Protein AF-A0A7T8JWQ7-F1 (afdb_monomer_lite)

Radius of gyration: 22.7 Å; chains: 1; bounding box: 60×42×59 Å

Foldseek 3Di:
DPDPDQDFKDKDWDDPVQVVQWPDKWKDDPPGTWDWAWDDDPPDDTTMIMTTHRDDDMDIDIDGHPQWDWVVLEDAQDDPDPPDAGWIWHWDFDDPDVVDTDTDTGTDHDLAWAKDWPDKDWDWDDDPVDDIDIDIDTDMDGNYRHHDDDDDPCCCPPVVTRSRDDPDDDDDDDDD

InterPro domains:
  IPR007676 Ribophorin I [PF04597] (97-175)
  IPR007676 Ribophorin I [PTHR21049] (96-175)

Organism: Caligus rogercresseyi (NCBI:txid217165)

Secondary structure (DSSP, 8-state):
--SSS---EEEEEE-TTTGGGEEEEEEEETTEEEPPEEE--TT--SEEEEEE-S-S--EEEEEETT--EEESSEEETT--BTTB--EEEEEEEEEEETTEEEEEEEEEE--S--EEEEEEEEEEEEETTTEEEEEEEEEEEE-SPEEES---HHHHHHS---TTS-------PPP-

Structure (mmCIF, N/CA/C/O backbone):
data_AF-A0A7T8JWQ7-F1
#
_entry.id   AF-A0A7T8JWQ7-F1
#
loop_
_atom_site.group_PDB
_atom_site.id
_atom_site.type_symbol
_atom_site.label_atom_id
_atom_site.label_alt_id
_atom_site.label_comp_id
_atom_site.label_asym_id
_atom_site.label_entity_id
_atom_site.label_seq_id
_atom_site.pdbx_PDB_ins_code
_atom_site.Cartn_x
_atom_site.Cartn_y
_atom_site.Cartn_z
_atom_site.occupancy
_atom_site.B_iso_or_equiv
_atom_site.auth_seq_id
_atom_site.auth_comp_id
_atom_site.auth_asym_id
_atom_site.auth_atom_id
_atom_site.pdbx_PDB_model_num
ATOM 1 N N . ASN A 1 1 ? 23.120 8.093 -26.278 1.00 67.62 1 ASN A N 1
ATOM 2 C CA . ASN A 1 1 ? 23.814 6.832 -26.594 1.00 67.62 1 ASN A CA 1
ATOM 3 C C . ASN A 1 1 ? 25.236 7.204 -26.966 1.00 67.62 1 ASN A C 1
ATOM 5 O O . ASN A 1 1 ? 25.404 7.900 -27.955 1.00 67.62 1 ASN A O 1
ATOM 9 N N . ASN A 1 2 ? 26.210 6.819 -26.141 1.00 76.75 2 ASN A N 1
ATOM 10 C CA . ASN A 1 2 ? 27.620 7.177 -26.342 1.00 76.75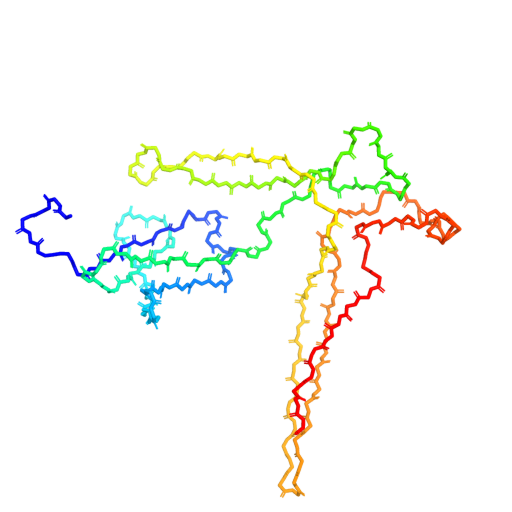 2 ASN A CA 1
ATOM 11 C C . ASN A 1 2 ? 28.448 5.984 -26.861 1.00 76.75 2 ASN A C 1
ATOM 13 O O . ASN A 1 2 ? 29.669 6.074 -26.949 1.00 76.75 2 ASN A O 1
ATOM 17 N N . GLY A 1 3 ? 27.797 4.853 -27.158 1.00 78.19 3 GLY A N 1
ATOM 18 C CA . GLY A 1 3 ? 28.424 3.671 -27.738 1.00 78.19 3 GLY A CA 1
ATOM 19 C C . GLY A 1 3 ? 28.447 3.714 -29.267 1.00 78.19 3 GLY A C 1
ATOM 20 O O . GLY A 1 3 ? 27.809 4.554 -29.895 1.00 78.19 3 GLY A O 1
ATOM 21 N N . LYS A 1 4 ? 29.177 2.772 -29.874 1.00 83.50 4 LYS A N 1
ATOM 22 C CA . LYS A 1 4 ? 29.322 2.661 -31.338 1.00 83.50 4 LYS A CA 1
ATOM 23 C C . LYS A 1 4 ? 28.110 2.035 -32.052 1.00 83.50 4 LYS A C 1
ATOM 25 O O . LYS A 1 4 ? 28.076 2.051 -33.276 1.00 83.50 4 LYS A O 1
ATOM 30 N N . GLY A 1 5 ? 27.152 1.462 -31.322 1.00 81.62 5 GLY A N 1
ATOM 31 C CA . GLY A 1 5 ? 25.980 0.768 -31.875 1.00 81.62 5 GLY A CA 1
ATOM 32 C C . GLY A 1 5 ? 24.666 1.343 -31.357 1.00 81.62 5 GLY A C 1
ATOM 33 O O . GLY A 1 5 ? 24.676 2.077 -30.371 1.00 81.62 5 GLY A O 1
ATOM 34 N N . SER A 1 6 ? 23.544 1.016 -32.008 1.00 80.62 6 SER A N 1
ATOM 35 C CA . SER A 1 6 ? 22.202 1.386 -31.526 1.00 80.62 6 SER A CA 1
ATOM 36 C C . SER A 1 6 ? 21.932 0.789 -30.143 1.00 80.62 6 SER A C 1
ATOM 38 O O . SER A 1 6 ? 22.413 -0.297 -29.823 1.00 80.62 6 SER A O 1
ATOM 40 N N . VAL A 1 7 ? 21.173 1.516 -29.322 1.00 81.19 7 VAL A N 1
ATOM 41 C CA . VAL A 1 7 ? 20.665 1.023 -28.039 1.00 81.19 7 VAL A CA 1
ATOM 42 C C . VAL A 1 7 ? 19.172 0.817 -28.197 1.00 81.19 7 VAL A C 1
ATOM 44 O O . VAL A 1 7 ? 18.440 1.775 -28.438 1.00 81.19 7 VAL A O 1
ATOM 47 N N . ASP A 1 8 ? 18.746 -0.429 -28.017 1.00 85.94 8 ASP A N 1
ATOM 48 C CA . ASP A 1 8 ? 17.360 -0.839 -28.247 1.00 85.94 8 ASP A CA 1
ATOM 49 C C . ASP A 1 8 ? 16.671 -1.279 -26.945 1.00 85.94 8 ASP A C 1
ATOM 51 O O . ASP A 1 8 ? 15.515 -1.706 -26.940 1.00 85.94 8 ASP A O 1
ATOM 55 N N . THR A 1 9 ? 17.388 -1.241 -25.819 1.00 85.94 9 THR A N 1
ATOM 56 C CA . THR A 1 9 ? 16.893 -1.695 -24.519 1.00 85.94 9 THR A CA 1
ATOM 57 C C . THR A 1 9 ? 17.439 -0.828 -23.396 1.00 85.94 9 THR A C 1
ATOM 59 O O . THR A 1 9 ? 18.634 -0.545 -23.326 1.00 85.94 9 THR A O 1
ATOM 62 N N . PHE A 1 10 ? 16.552 -0.453 -22.484 1.00 87.31 10 PHE A N 1
ATOM 63 C CA . PHE A 1 10 ? 16.875 0.210 -21.233 1.00 87.31 10 PHE A CA 1
ATOM 64 C C . PHE A 1 10 ? 16.802 -0.796 -20.091 1.00 87.31 10 PHE A C 1
ATOM 66 O O . PHE A 1 10 ? 15.894 -1.628 -20.046 1.00 87.31 10 PHE A O 1
ATOM 73 N N . LEU A 1 11 ? 17.750 -0.702 -19.160 1.00 87.38 11 LEU A N 1
ATOM 74 C CA . LEU A 1 11 ? 17.772 -1.515 -17.952 1.00 87.38 11 LEU A CA 1
ATOM 75 C C . LEU A 1 11 ? 17.418 -0.643 -16.750 1.00 87.38 11 LEU A C 1
ATOM 77 O O . LEU A 1 11 ? 17.970 0.442 -16.571 1.00 87.38 11 LEU A O 1
ATOM 81 N N . VAL A 1 12 ? 16.511 -1.141 -15.922 1.00 88.31 12 VAL A N 1
ATOM 82 C CA . VAL A 1 12 ? 16.073 -0.506 -14.683 1.00 88.31 12 VAL A CA 1
ATOM 83 C C . VAL A 1 12 ? 16.349 -1.461 -13.534 1.00 88.31 12 VAL A C 1
ATOM 85 O O . VAL A 1 12 ? 16.062 -2.649 -13.642 1.00 88.31 12 VAL A O 1
ATOM 88 N N . SER A 1 13 ? 16.884 -0.950 -12.429 1.00 85.94 13 SER A N 1
ATOM 89 C CA . SER A 1 13 ? 17.221 -1.751 -11.250 1.00 85.94 13 SER A CA 1
ATOM 90 C C . SER A 1 13 ? 16.599 -1.182 -9.983 1.00 85.94 13 SER A C 1
ATOM 92 O O . SER A 1 13 ? 16.628 0.034 -9.782 1.00 85.94 13 SER A O 1
ATOM 94 N N . LEU A 1 14 ? 16.128 -2.055 -9.091 1.00 85.69 14 LEU A N 1
ATOM 95 C CA . LEU A 1 14 ? 15.822 -1.706 -7.704 1.00 85.69 14 LEU A CA 1
ATOM 96 C C . LEU A 1 14 ? 16.811 -2.388 -6.747 1.00 85.69 14 LEU A C 1
ATOM 98 O O . LEU A 1 14 ? 17.069 -3.587 -6.892 1.00 85.69 14 LEU A O 1
ATOM 102 N N . PRO A 1 15 ? 17.307 -1.672 -5.720 1.00 80.75 15 PRO A N 1
ATOM 103 C CA . PRO A 1 15 ? 18.060 -2.280 -4.632 1.00 80.75 15 PRO A CA 1
ATOM 104 C C . PRO A 1 15 ? 17.279 -3.411 -3.955 1.00 80.75 15 PRO A C 1
ATOM 106 O O . PRO A 1 15 ? 16.074 -3.295 -3.703 1.00 80.75 15 PRO A O 1
ATOM 109 N N . ALA A 1 16 ? 17.988 -4.471 -3.566 1.00 80.88 16 ALA A N 1
ATOM 110 C CA . ALA A 1 16 ? 17.399 -5.673 -2.972 1.00 80.88 16 ALA A CA 1
ATOM 111 C C . ALA A 1 16 ? 16.558 -5.400 -1.707 1.00 80.88 16 ALA A C 1
ATOM 113 O O . ALA A 1 16 ? 15.583 -6.097 -1.452 1.00 80.88 16 ALA A O 1
ATOM 114 N N . GLY A 1 17 ? 16.882 -4.359 -0.931 1.00 79.69 17 GLY A N 1
ATOM 115 C CA . GLY A 1 17 ? 16.126 -4.002 0.276 1.00 79.69 17 GLY A CA 1
ATOM 116 C C . GLY A 1 17 ? 14.733 -3.412 0.012 1.00 79.69 17 GLY A C 1
ATOM 117 O O . GLY A 1 17 ? 13.865 -3.492 0.882 1.00 79.69 17 GLY A O 1
ATOM 118 N N . ILE A 1 18 ? 14.505 -2.821 -1.166 1.00 83.31 18 ILE A N 1
ATOM 119 C CA . ILE A 1 18 ? 13.214 -2.216 -1.538 1.00 83.31 18 ILE A CA 1
ATOM 120 C C . ILE A 1 18 ? 12.470 -3.000 -2.616 1.00 83.31 18 ILE A C 1
ATOM 122 O O . ILE A 1 18 ? 11.259 -2.844 -2.727 1.00 83.31 18 ILE A O 1
ATOM 126 N N . ALA A 1 19 ? 13.155 -3.863 -3.370 1.00 86.44 19 ALA A N 1
ATOM 127 C CA . ALA A 1 19 ? 12.535 -4.681 -4.407 1.00 86.44 19 ALA A CA 1
ATOM 128 C C . ALA A 1 19 ? 11.306 -5.485 -3.917 1.00 86.44 19 ALA A C 1
ATOM 130 O O . ALA A 1 19 ? 10.282 -5.425 -4.594 1.00 86.44 19 ALA A O 1
ATOM 131 N N . PRO A 1 20 ? 11.302 -6.113 -2.718 1.00 90.56 20 PRO A N 1
ATOM 132 C CA . PRO A 1 20 ? 10.127 -6.834 -2.210 1.00 90.56 20 PRO A CA 1
ATOM 133 C C . PRO A 1 20 ? 8.905 -5.949 -1.926 1.00 90.56 20 PRO A C 1
ATOM 135 O O . PRO A 1 20 ? 7.813 -6.451 -1.690 1.00 90.56 20 PRO A O 1
ATOM 138 N N . ARG A 1 21 ? 9.089 -4.626 -1.882 1.00 90.56 21 ARG A N 1
ATOM 139 C CA . ARG A 1 21 ? 8.023 -3.647 -1.639 1.00 90.56 21 ARG A CA 1
ATOM 140 C C . ARG A 1 21 ? 7.403 -3.131 -2.934 1.00 90.56 21 ARG A C 1
ATOM 142 O O . ARG A 1 21 ? 6.466 -2.342 -2.871 1.00 90.56 21 ARG A O 1
ATOM 149 N N . LEU A 1 22 ? 7.911 -3.529 -4.097 1.00 92.50 22 LEU A N 1
ATOM 150 C CA . LEU A 1 22 ? 7.363 -3.121 -5.383 1.00 92.50 22 LEU A CA 1
ATOM 151 C C . LEU A 1 22 ? 6.014 -3.805 -5.629 1.00 92.50 22 LEU A C 1
ATOM 153 O O . LEU A 1 22 ? 5.941 -5.020 -5.754 1.00 92.50 22 LEU A O 1
ATOM 157 N N . ALA A 1 23 ? 4.950 -3.008 -5.712 1.00 94.38 23 ALA A N 1
ATOM 158 C CA . ALA A 1 23 ? 3.603 -3.482 -6.024 1.00 94.38 23 ALA A CA 1
ATOM 159 C C . ALA A 1 23 ? 3.263 -3.330 -7.513 1.00 94.38 23 ALA A C 1
ATOM 161 O O . ALA A 1 23 ? 2.459 -4.084 -8.050 1.00 94.38 23 ALA A O 1
ATOM 162 N N . TYR A 1 24 ? 3.855 -2.337 -8.181 1.00 94.19 24 TYR A N 1
ATOM 163 C CA . TYR A 1 24 ? 3.588 -2.055 -9.587 1.00 94.19 24 TYR A CA 1
ATOM 164 C C . TYR A 1 24 ? 4.777 -1.358 -10.240 1.00 94.19 24 TYR A C 1
ATOM 166 O O . TYR A 1 24 ? 5.373 -0.455 -9.648 1.00 94.19 24 TYR A O 1
ATOM 174 N N . ILE A 1 25 ? 5.081 -1.746 -11.476 1.00 93.19 25 ILE A N 1
ATOM 175 C CA . ILE A 1 25 ? 6.056 -1.098 -12.350 1.00 93.19 25 ILE A CA 1
ATOM 176 C C . ILE A 1 25 ? 5.463 -0.994 -13.750 1.00 93.19 25 ILE A C 1
ATOM 178 O O . ILE A 1 25 ? 4.914 -1.954 -14.283 1.00 93.19 25 ILE A O 1
ATOM 182 N N . SER A 1 26 ? 5.577 0.179 -14.358 1.00 93.06 26 SER A N 1
ATOM 183 C CA . SER A 1 26 ? 5.214 0.376 -15.757 1.00 93.06 26 SER A CA 1
ATOM 184 C C . SER A 1 26 ? 6.101 1.421 -16.396 1.00 93.06 26 SER A C 1
ATOM 186 O O . SER A 1 26 ? 6.582 2.339 -15.730 1.00 93.06 26 SER A O 1
ATOM 188 N N . CYS A 1 27 ? 6.294 1.283 -17.699 1.00 91.38 27 CYS A N 1
ATOM 189 C CA . CYS A 1 27 ? 6.964 2.279 -18.507 1.00 91.38 27 CYS A CA 1
ATOM 190 C C . CYS A 1 27 ? 6.032 2.710 -19.634 1.00 91.38 27 CYS A C 1
ATOM 192 O O . CYS A 1 27 ? 5.344 1.879 -20.225 1.00 91.38 27 CYS A O 1
ATOM 194 N N . SER A 1 28 ? 5.994 4.002 -19.928 1.00 90.69 28 SER A N 1
ATOM 195 C CA . SER A 1 28 ? 5.249 4.543 -21.056 1.00 90.69 28 SER A CA 1
ATOM 196 C C . SER A 1 28 ? 6.064 5.579 -21.813 1.00 90.69 28 SER A C 1
ATOM 198 O O . SER A 1 28 ? 6.798 6.375 -21.234 1.00 90.69 28 SER A O 1
ATOM 200 N N . THR A 1 29 ? 5.906 5.604 -23.129 1.00 88.19 29 THR A N 1
ATOM 201 C CA . THR A 1 29 ? 6.181 6.792 -23.943 1.00 88.19 29 THR A CA 1
ATOM 202 C C . THR A 1 29 ? 4.902 7.631 -23.982 1.00 88.19 29 THR A C 1
ATOM 204 O O . THR A 1 29 ? 3.832 7.082 -23.752 1.00 88.19 29 THR A O 1
ATOM 207 N N . LYS A 1 30 ? 4.979 8.938 -24.279 1.00 81.12 30 LYS A N 1
ATOM 208 C CA . LYS A 1 30 ? 3.891 9.956 -24.232 1.00 81.12 30 LYS A CA 1
ATOM 209 C C . LYS A 1 30 ? 2.432 9.495 -24.462 1.00 81.12 30 LYS A C 1
ATOM 211 O O . LYS A 1 30 ? 1.529 10.158 -23.967 1.00 81.12 30 LYS A O 1
ATOM 216 N N . LYS A 1 31 ? 2.180 8.448 -25.255 1.00 78.69 31 LYS A N 1
ATOM 217 C CA . LYS A 1 31 ? 0.843 7.890 -25.517 1.00 78.69 31 LYS A CA 1
ATOM 218 C C . LYS A 1 31 ? 0.731 6.362 -25.385 1.00 78.69 31 LYS A C 1
ATOM 220 O O . LYS A 1 31 ? -0.371 5.844 -25.516 1.00 78.69 31 LYS A O 1
ATOM 225 N N . THR A 1 32 ? 1.827 5.631 -25.184 1.00 86.56 32 THR A N 1
ATOM 226 C CA . THR A 1 32 ? 1.857 4.163 -25.290 1.00 86.56 32 THR A CA 1
ATOM 227 C C . THR A 1 32 ? 2.578 3.529 -24.110 1.00 86.56 32 THR A C 1
ATOM 229 O O . THR A 1 32 ? 3.656 3.970 -23.714 1.00 86.56 32 THR A O 1
ATOM 232 N N . HIS A 1 33 ? 2.000 2.462 -23.561 1.00 88.00 33 HIS A N 1
ATOM 233 C CA . HIS A 1 33 ? 2.662 1.638 -22.556 1.00 88.00 33 HIS A CA 1
ATOM 234 C C . HIS A 1 33 ? 3.649 0.681 -23.225 1.00 88.00 33 HIS A C 1
ATOM 236 O O . HIS A 1 33 ? 3.335 0.052 -24.235 1.00 88.00 33 HIS A O 1
ATOM 242 N N . LEU A 1 34 ? 4.847 0.589 -22.660 1.00 89.06 34 LEU A N 1
ATOM 243 C CA . LEU A 1 34 ? 5.894 -0.327 -23.083 1.00 89.06 34 LEU A CA 1
ATOM 244 C C . LEU A 1 34 ? 5.880 -1.570 -22.200 1.00 89.06 34 LEU A C 1
ATOM 246 O O . LEU A 1 34 ? 5.591 -1.507 -21.003 1.00 89.06 34 LEU A O 1
ATOM 250 N N . VAL A 1 35 ? 6.226 -2.705 -22.802 1.00 89.25 35 VAL A N 1
ATOM 251 C CA . VAL A 1 35 ? 6.327 -3.977 -22.089 1.00 89.25 35 VAL A CA 1
ATOM 252 C C . VAL A 1 35 ? 7.571 -3.954 -21.209 1.00 89.25 35 VAL A C 1
ATOM 254 O O . VAL A 1 35 ? 8.687 -3.840 -21.707 1.00 89.25 35 VAL A O 1
ATOM 257 N N . VAL A 1 36 ? 7.374 -4.095 -19.904 1.00 92.06 36 VAL A N 1
ATOM 258 C CA . VAL A 1 36 ? 8.454 -4.231 -18.926 1.00 92.06 36 VAL A CA 1
ATOM 259 C C . VAL A 1 36 ? 8.670 -5.721 -18.672 1.00 92.06 36 VAL A C 1
ATOM 261 O O . VAL A 1 36 ? 7.721 -6.422 -18.326 1.00 92.06 36 VAL A O 1
ATOM 264 N N . ARG A 1 37 ? 9.894 -6.222 -18.863 1.00 92.50 37 ARG A N 1
ATOM 265 C CA . ARG A 1 37 ? 10.231 -7.638 -18.636 1.00 92.50 37 ARG A CA 1
ATOM 266 C C . ARG A 1 37 ? 11.253 -7.765 -17.532 1.00 92.50 37 ARG A C 1
ATOM 268 O O . ARG A 1 37 ? 12.223 -7.017 -17.526 1.00 92.50 37 ARG A O 1
ATOM 275 N N . GLU A 1 38 ? 11.069 -8.723 -16.637 1.00 91.38 38 GLU A N 1
ATOM 276 C CA . GLU A 1 38 ? 12.097 -9.052 -15.654 1.00 91.38 38 GLU A CA 1
ATOM 277 C C . GLU A 1 38 ? 13.384 -9.494 -16.361 1.00 91.38 38 GLU A C 1
ATOM 279 O O . GLU A 1 38 ? 13.355 -10.141 -17.412 1.00 91.38 38 GLU A O 1
ATOM 284 N N . ALA A 1 39 ? 14.516 -9.076 -15.813 1.00 88.88 39 ALA A N 1
ATOM 285 C CA . ALA A 1 39 ? 15.837 -9.384 -16.320 1.00 88.88 39 ALA A CA 1
ATOM 286 C C . ALA A 1 39 ? 16.702 -9.931 -15.184 1.00 88.88 39 ALA A C 1
ATOM 288 O O . ALA A 1 39 ? 16.532 -9.581 -14.019 1.00 88.88 39 ALA A O 1
ATOM 289 N N . SER A 1 40 ? 17.665 -10.772 -15.541 1.00 85.94 40 SER A N 1
ATOM 290 C CA . SER A 1 40 ? 18.709 -11.224 -14.631 1.00 85.94 40 SER A CA 1
ATOM 291 C C . SER A 1 40 ? 20.050 -10.820 -15.217 1.00 85.94 40 SER A C 1
ATOM 293 O O . SER A 1 40 ? 20.310 -11.041 -16.402 1.00 85.94 40 SER A O 1
ATOM 295 N N . LEU A 1 41 ? 20.878 -10.184 -14.397 1.00 84.38 41 LEU A N 1
ATOM 296 C CA . LEU A 1 41 ? 22.211 -9.759 -14.785 1.00 84.38 41 LEU A CA 1
ATOM 297 C C . LEU A 1 41 ? 23.223 -10.667 -14.089 1.00 84.38 41 LEU A C 1
ATOM 299 O O . LEU A 1 41 ? 23.113 -10.924 -12.890 1.00 84.38 41 LEU A O 1
ATOM 303 N N . LYS A 1 42 ? 24.203 -11.167 -14.847 1.00 81.25 42 LYS A N 1
ATOM 304 C CA . LYS A 1 42 ? 25.297 -11.956 -14.272 1.00 81.25 42 LYS A CA 1
ATOM 305 C C . LYS A 1 42 ? 26.068 -11.081 -13.280 1.00 81.25 42 LYS A C 1
ATOM 307 O O . LYS A 1 42 ? 26.257 -9.895 -13.534 1.00 81.25 42 LYS A O 1
ATOM 312 N N . ASP A 1 43 ? 26.457 -11.673 -12.156 1.00 79.88 43 ASP A N 1
ATOM 313 C CA . ASP A 1 43 ? 27.299 -11.065 -11.116 1.00 79.88 43 ASP A CA 1
ATOM 314 C C . ASP A 1 43 ? 26.683 -9.895 -10.323 1.00 79.88 43 ASP A C 1
ATOM 316 O O . ASP A 1 43 ? 27.368 -9.267 -9.516 1.00 79.88 43 ASP A O 1
ATOM 320 N N . HIS A 1 44 ? 25.376 -9.637 -10.466 1.00 75.12 44 HIS A N 1
ATOM 321 C CA . HIS A 1 44 ? 24.681 -8.606 -9.693 1.00 75.12 44 HIS A CA 1
ATOM 322 C C . HIS A 1 44 ? 23.442 -9.147 -8.975 1.00 75.12 44 HIS A C 1
ATOM 324 O O . HIS A 1 44 ? 22.547 -9.732 -9.583 1.00 75.12 44 HIS A O 1
ATOM 330 N N . SER A 1 45 ? 23.363 -8.899 -7.665 1.00 74.06 45 SER A N 1
ATOM 331 C CA . SER A 1 45 ? 22.176 -9.177 -6.858 1.00 74.06 45 SER A CA 1
ATOM 332 C C . SER A 1 45 ? 21.229 -7.974 -6.874 1.00 74.06 45 SER A C 1
ATOM 334 O O . SER A 1 45 ? 21.626 -6.834 -6.637 1.00 74.06 45 SER A O 1
ATOM 336 N N . GLY A 1 46 ? 19.959 -8.211 -7.185 1.00 76.44 46 GLY A N 1
ATOM 337 C CA . GLY A 1 46 ? 18.961 -7.152 -7.294 1.00 76.44 46 GLY A CA 1
ATOM 338 C C . GLY A 1 46 ? 17.793 -7.559 -8.177 1.00 76.44 46 GLY A C 1
ATOM 339 O O . GLY A 1 46 ? 17.815 -8.619 -8.799 1.00 76.44 46 GLY A O 1
ATOM 340 N N . ALA A 1 47 ? 16.773 -6.707 -8.217 1.00 87.19 47 ALA A N 1
ATOM 341 C CA . ALA A 1 47 ? 15.665 -6.869 -9.145 1.00 87.19 47 ALA A CA 1
ATOM 342 C C . ALA A 1 47 ? 15.895 -5.959 -10.351 1.00 87.19 47 ALA A C 1
ATOM 344 O O . ALA A 1 47 ? 16.126 -4.754 -10.186 1.00 87.19 47 ALA A O 1
ATOM 345 N N . PHE A 1 48 ? 15.850 -6.541 -11.547 1.00 89.88 48 PHE A N 1
ATOM 346 C CA . PHE A 1 48 ? 16.119 -5.839 -12.793 1.00 89.88 48 PHE A CA 1
ATOM 347 C C . PHE A 1 48 ? 14.961 -6.001 -13.765 1.00 89.88 48 PHE A C 1
ATOM 349 O O . PHE A 1 48 ? 14.329 -7.052 -13.840 1.00 89.88 48 PHE A O 1
ATOM 356 N N . TRP A 1 49 ? 14.730 -4.962 -14.558 1.00 92.38 49 TRP A N 1
ATOM 357 C CA . TRP A 1 49 ? 13.757 -4.978 -15.635 1.00 92.38 49 TRP A CA 1
ATOM 358 C C . TRP A 1 49 ? 14.353 -4.397 -16.906 1.00 92.38 49 TRP A C 1
ATOM 360 O O . TRP A 1 49 ? 15.010 -3.356 -16.888 1.00 92.38 49 TRP A O 1
ATOM 370 N N . SER A 1 50 ? 14.093 -5.073 -18.016 1.00 91.56 50 SER A N 1
ATOM 371 C CA . SER A 1 50 ? 14.406 -4.627 -19.364 1.00 91.56 50 SER A CA 1
ATOM 372 C C . SER A 1 50 ? 13.178 -3.987 -20.003 1.00 91.56 50 SER A C 1
ATOM 374 O O . SER A 1 50 ? 12.051 -4.479 -19.881 1.00 91.56 50 SER A O 1
ATOM 376 N N . ILE A 1 51 ? 13.405 -2.864 -20.675 1.00 90.62 51 ILE A N 1
ATOM 377 C CA . ILE A 1 51 ? 12.379 -2.101 -21.378 1.00 90.62 51 ILE A CA 1
ATOM 378 C C . ILE A 1 51 ? 12.868 -1.916 -22.814 1.00 90.62 51 ILE A C 1
ATOM 380 O O . ILE A 1 51 ? 13.907 -1.281 -23.014 1.00 90.62 51 ILE A O 1
ATOM 384 N N . PRO A 1 52 ? 12.162 -2.456 -23.818 1.00 87.81 52 PRO A N 1
ATOM 385 C CA . PRO A 1 52 ? 12.524 -2.258 -25.208 1.00 87.81 52 PRO A CA 1
ATOM 386 C C . PRO A 1 52 ? 12.223 -0.815 -25.602 1.00 87.81 52 PRO A C 1
ATOM 388 O O . PRO A 1 52 ? 11.162 -0.274 -25.287 1.00 87.81 52 PRO A O 1
ATOM 391 N N . GLY A 1 53 ? 13.144 -0.186 -26.315 1.00 77.88 53 GLY A N 1
ATOM 392 C CA . GLY A 1 53 ? 12.925 1.161 -26.801 1.00 77.88 53 GLY A CA 1
ATOM 393 C C . GLY A 1 53 ? 14.155 1.758 -27.452 1.00 77.88 53 GLY A C 1
ATOM 394 O O . GLY A 1 53 ? 15.268 1.622 -26.960 1.00 77.88 53 GLY A O 1
ATOM 395 N N . THR A 1 54 ? 13.908 2.476 -28.541 1.00 72.31 54 THR A N 1
ATOM 396 C CA . THR A 1 54 ? 14.874 3.345 -29.225 1.00 72.31 54 THR A CA 1
ATOM 397 C C . THR A 1 54 ? 14.618 4.830 -28.924 1.00 72.31 54 THR A C 1
ATOM 399 O O . THR A 1 54 ? 15.457 5.683 -29.206 1.00 72.31 54 THR A O 1
ATOM 402 N N . SER A 1 55 ? 13.449 5.161 -28.350 1.00 64.69 55 SER A N 1
ATOM 403 C CA . SER A 1 55 ? 13.036 6.531 -28.008 1.00 64.69 55 SER A CA 1
ATO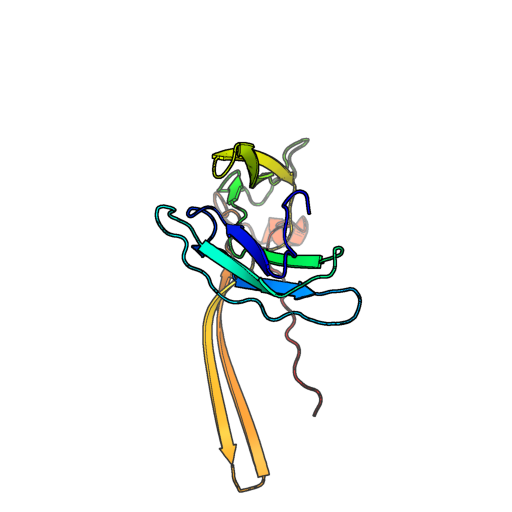M 404 C C . SER A 1 55 ? 13.587 7.001 -26.660 1.00 64.69 55 SER A C 1
ATOM 406 O O . SER A 1 55 ? 13.603 6.263 -25.682 1.00 64.69 55 SER A O 1
ATOM 408 N N . VAL A 1 56 ? 13.984 8.276 -26.610 1.00 69.25 56 VAL A N 1
ATOM 409 C CA . VAL A 1 56 ? 14.763 8.892 -25.516 1.00 69.25 56 VAL A CA 1
ATOM 410 C C . VAL A 1 56 ? 13.901 9.367 -24.334 1.00 69.25 56 VAL A C 1
ATOM 412 O O . VAL A 1 56 ? 14.407 9.522 -23.227 1.00 69.25 56 VAL A O 1
ATOM 415 N N . ALA A 1 57 ? 12.598 9.584 -24.537 1.00 82.19 57 ALA A N 1
ATOM 416 C CA . ALA A 1 57 ? 11.690 10.065 -23.493 1.00 82.19 57 ALA A CA 1
ATOM 417 C C . ALA A 1 57 ? 10.791 8.933 -22.976 1.00 82.19 57 ALA A C 1
ATOM 419 O O . ALA A 1 57 ? 9.754 8.628 -23.572 1.00 82.19 57 ALA A O 1
ATOM 420 N N . LEU A 1 58 ? 11.199 8.332 -21.858 1.00 85.00 58 LEU A N 1
ATOM 421 C CA . LEU A 1 58 ? 10.465 7.283 -21.156 1.00 85.00 58 LEU A CA 1
ATOM 422 C C . LEU A 1 58 ? 9.956 7.801 -19.810 1.00 85.00 58 LEU A C 1
ATOM 424 O O . LEU A 1 58 ? 10.695 8.427 -19.055 1.00 85.00 58 LEU A O 1
ATOM 428 N N . GLU A 1 59 ? 8.699 7.512 -19.499 1.00 89.69 59 GLU A N 1
ATOM 429 C CA . GLU A 1 59 ? 8.092 7.765 -18.198 1.00 89.69 59 GLU A CA 1
ATOM 430 C C . GLU A 1 59 ? 8.001 6.436 -17.445 1.00 89.69 59 GLU A C 1
ATOM 432 O O . GLU A 1 59 ? 7.270 5.529 -17.843 1.00 89.69 59 GLU A O 1
ATOM 437 N N . LEU A 1 60 ? 8.772 6.305 -16.370 1.00 89.12 60 LEU A N 1
ATOM 438 C CA . LEU A 1 60 ? 8.769 5.131 -15.506 1.00 89.12 60 LEU A CA 1
ATOM 439 C C . LEU A 1 60 ? 7.921 5.421 -14.265 1.00 89.12 60 LEU A C 1
ATOM 441 O O . LEU A 1 60 ? 8.200 6.362 -13.523 1.00 89.12 60 LEU A O 1
ATOM 445 N N . LYS A 1 61 ? 6.901 4.597 -14.024 1.00 91.75 61 LYS A N 1
ATOM 446 C CA . LYS A 1 61 ? 6.040 4.672 -12.83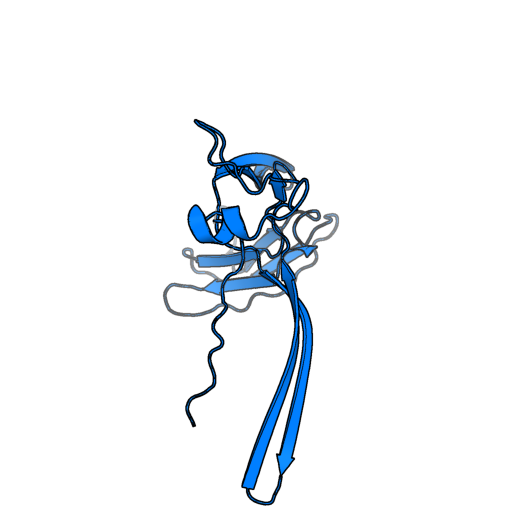8 1.00 91.75 61 LYS A CA 1
ATOM 447 C C . LYS A 1 61 ? 6.221 3.426 -11.998 1.00 91.75 61 LYS A C 1
ATOM 449 O O . LYS A 1 61 ? 6.029 2.313 -12.484 1.00 91.75 61 LYS A O 1
ATOM 454 N N . MET A 1 62 ? 6.550 3.633 -10.732 1.00 91.06 62 MET A N 1
ATOM 455 C CA . MET A 1 62 ? 6.709 2.579 -9.739 1.00 91.06 62 MET A CA 1
ATOM 456 C C . MET A 1 62 ? 5.857 2.893 -8.521 1.00 91.06 62 MET A C 1
ATOM 458 O O . MET A 1 62 ? 5.809 4.037 -8.070 1.00 91.06 62 MET A O 1
ATOM 462 N N . VAL A 1 63 ? 5.211 1.871 -7.970 1.00 93.50 63 VAL A N 1
ATOM 463 C CA . VAL A 1 63 ? 4.454 1.972 -6.722 1.00 93.50 63 VAL A CA 1
ATOM 464 C C . VAL A 1 63 ? 5.084 1.031 -5.711 1.00 93.50 63 VAL A C 1
ATOM 466 O O . VAL A 1 63 ? 5.123 -0.181 -5.922 1.00 93.50 63 VAL A O 1
ATOM 469 N N . LEU A 1 64 ? 5.577 1.599 -4.612 1.00 90.94 64 LEU A N 1
ATOM 470 C CA . LEU A 1 64 ? 6.150 0.849 -3.500 1.00 90.94 64 LEU A CA 1
ATOM 471 C C . LEU A 1 64 ? 5.132 0.771 -2.355 1.00 90.94 64 LEU A C 1
ATOM 473 O O . LEU A 1 64 ? 4.804 1.784 -1.734 1.00 90.94 64 LEU A O 1
ATOM 477 N N . ALA A 1 65 ? 4.651 -0.430 -2.052 1.00 91.88 65 ALA A N 1
ATOM 478 C CA . ALA A 1 65 ? 3.791 -0.694 -0.907 1.00 91.88 65 ALA A CA 1
ATOM 479 C C . ALA A 1 65 ? 4.619 -0.811 0.381 1.00 91.88 65 ALA A C 1
ATOM 481 O O . ALA A 1 65 ? 5.743 -1.307 0.382 1.00 91.88 65 ALA A O 1
ATOM 482 N N . HIS A 1 66 ? 4.072 -0.348 1.508 1.00 87.94 66 HIS A N 1
ATOM 483 C CA . HIS A 1 66 ? 4.731 -0.433 2.823 1.00 87.94 66 HIS A CA 1
ATOM 484 C C . HIS A 1 66 ? 6.155 0.166 2.876 1.00 87.9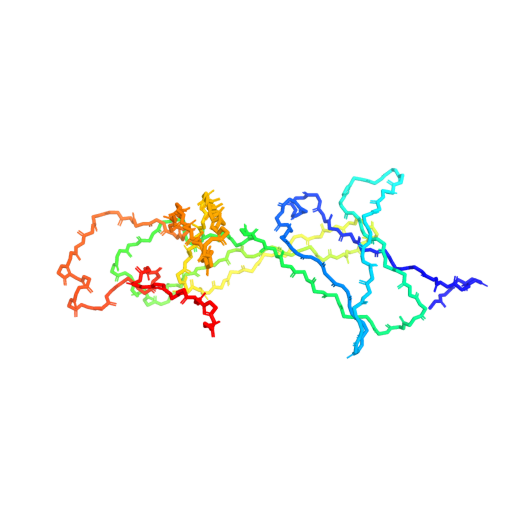4 66 HIS A C 1
ATOM 486 O O . HIS A 1 66 ? 6.989 -0.242 3.689 1.00 87.94 66 HIS A O 1
ATOM 492 N N . ALA A 1 67 ? 6.452 1.143 2.011 1.00 86.19 67 ALA A N 1
ATOM 493 C CA . ALA A 1 67 ? 7.752 1.806 1.972 1.00 86.19 67 ALA A CA 1
ATOM 494 C C . ALA A 1 67 ? 7.978 2.716 3.188 1.00 86.19 67 ALA A C 1
ATOM 496 O O . ALA A 1 67 ? 9.069 2.711 3.763 1.00 86.19 67 ALA A O 1
ATOM 497 N N . LEU A 1 68 ? 6.934 3.445 3.593 1.00 86.25 68 LEU A N 1
ATOM 498 C CA . LEU A 1 68 ? 6.961 4.394 4.703 1.00 86.25 68 LEU A CA 1
ATOM 499 C C . LEU A 1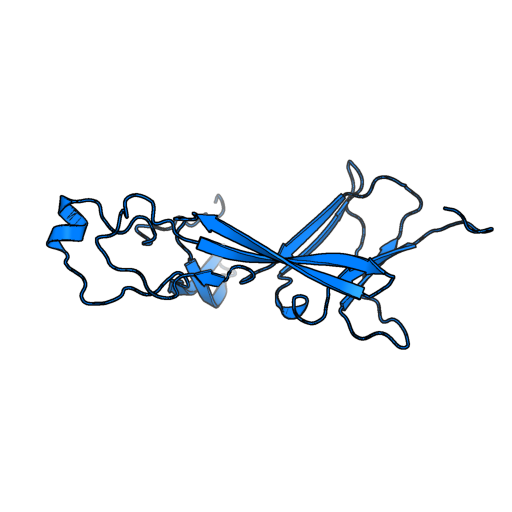 68 ? 7.035 3.674 6.050 1.00 86.25 68 LEU A C 1
ATOM 501 O O . LEU A 1 68 ? 6.374 2.656 6.266 1.00 86.25 68 LEU A O 1
ATOM 505 N N . ARG A 1 69 ? 7.839 4.225 6.962 1.00 83.75 69 ARG A N 1
ATOM 506 C CA . ARG A 1 69 ? 7.910 3.786 8.357 1.00 83.75 69 ARG A CA 1
ATOM 507 C C . ARG A 1 69 ? 7.494 4.932 9.267 1.00 83.75 69 ARG A C 1
ATOM 509 O O . ARG A 1 69 ? 8.036 6.030 9.149 1.00 83.75 69 ARG A O 1
ATOM 516 N N . ASN A 1 70 ? 6.573 4.644 10.183 1.00 83.56 70 ASN A N 1
ATOM 517 C CA . ASN A 1 70 ? 6.106 5.613 11.168 1.00 83.56 70 ASN A CA 1
ATOM 518 C C . ASN A 1 70 ? 7.228 5.936 12.161 1.00 83.56 70 ASN A C 1
ATOM 520 O O . ASN A 1 70 ? 7.853 5.023 12.711 1.00 83.56 70 ASN A O 1
ATOM 524 N N . PHE A 1 71 ? 7.454 7.221 12.413 1.00 80.38 71 PHE A N 1
ATOM 525 C CA . PHE A 1 71 ? 8.354 7.705 13.447 1.00 80.38 71 PHE A CA 1
ATOM 526 C C . PHE A 1 71 ? 7.742 8.940 14.148 1.00 80.38 71 PHE A C 1
ATOM 528 O O . PHE A 1 71 ? 7.630 10.005 13.553 1.00 80.38 71 PHE A O 1
ATOM 535 N N . PRO A 1 72 ? 7.346 8.849 15.425 1.00 84.69 72 PRO A N 1
ATOM 536 C CA . PRO A 1 72 ? 7.477 7.697 16.311 1.00 84.69 72 PRO A CA 1
ATOM 537 C C . PRO A 1 72 ? 6.540 6.534 15.934 1.00 84.69 72 PRO A C 1
ATOM 539 O O . PRO A 1 72 ? 5.540 6.709 15.240 1.00 84.69 72 PRO A O 1
ATOM 542 N N . ALA A 1 73 ? 6.866 5.326 16.406 1.00 84.69 73 ALA A N 1
ATOM 543 C CA . ALA A 1 73 ? 6.045 4.129 16.184 1.00 84.69 73 ALA A CA 1
ATOM 544 C C . ALA A 1 73 ? 4.733 4.134 16.994 1.00 84.69 73 ALA A C 1
ATOM 546 O O . ALA A 1 73 ? 3.784 3.433 16.637 1.00 84.69 73 ALA A O 1
ATOM 547 N N . GLU A 1 74 ? 4.676 4.931 18.063 1.00 87.12 74 GLU A N 1
ATOM 548 C CA . GLU A 1 74 ? 3.516 5.087 18.938 1.00 87.12 74 GLU A CA 1
ATOM 549 C C . GLU A 1 74 ? 3.185 6.572 19.133 1.00 87.12 74 GLU A C 1
ATOM 551 O O . GLU A 1 74 ? 4.087 7.402 19.274 1.00 87.12 74 GLU A O 1
ATOM 556 N N . ILE A 1 75 ? 1.895 6.902 19.173 1.00 84.38 75 ILE A N 1
ATOM 557 C CA . ILE A 1 75 ? 1.369 8.266 19.301 1.00 84.38 75 ILE A CA 1
ATOM 558 C C . ILE A 1 75 ? 0.290 8.334 20.381 1.00 84.38 75 ILE A C 1
ATOM 560 O O . ILE A 1 75 ? -0.501 7.413 20.532 1.00 84.38 75 ILE A O 1
ATOM 564 N N . LEU A 1 76 ? 0.237 9.429 21.137 1.00 84.38 76 LEU A N 1
ATOM 565 C CA . LEU A 1 76 ? -0.850 9.680 22.090 1.00 84.38 76 LEU A CA 1
ATOM 566 C C . LEU A 1 76 ? -2.117 10.117 21.348 1.00 84.38 76 LEU A C 1
ATOM 568 O O . LEU A 1 76 ? -2.025 10.761 20.305 1.00 84.38 76 LEU A O 1
ATOM 572 N N . GLN A 1 77 ? -3.290 9.864 21.932 1.00 78.50 77 GLN A N 1
ATOM 573 C CA . GLN A 1 77 ? -4.565 10.316 21.366 1.00 78.50 77 GLN A CA 1
ATOM 574 C C . GLN A 1 77 ? -4.648 11.848 21.220 1.00 78.50 77 GLN A C 1
ATOM 576 O O . GLN A 1 77 ? -5.210 12.340 20.243 1.00 78.50 77 GLN A O 1
ATOM 581 N N . LYS A 1 78 ? -4.080 12.584 22.188 1.00 72.88 78 LYS A N 1
ATOM 582 C CA . LYS A 1 78 ? -4.269 14.033 22.380 1.00 72.88 78 LYS A CA 1
ATOM 583 C C . LYS A 1 78 ? -3.197 14.940 21.750 1.00 72.88 78 LYS A C 1
ATOM 585 O O . LYS A 1 78 ? -3.237 16.152 21.924 1.00 72.88 78 LYS A O 1
ATOM 590 N N . ARG A 1 79 ? -2.202 14.423 21.026 1.00 54.84 79 ARG A N 1
ATOM 591 C CA . ARG A 1 79 ? -1.155 15.314 20.486 1.00 54.84 79 ARG A CA 1
ATOM 592 C C . ARG A 1 79 ? -1.562 15.948 19.145 1.00 54.84 79 ARG A C 1
ATOM 594 O O . ARG A 1 79 ? -1.428 15.304 18.116 1.00 54.84 79 ARG A O 1
ATOM 601 N N . GLU A 1 80 ? -1.941 17.229 19.171 1.00 58.19 80 GLU A N 1
ATOM 602 C CA . GLU A 1 80 ? -1.264 18.263 18.370 1.00 58.19 80 GLU A CA 1
ATOM 603 C C . GLU A 1 80 ? -0.096 18.745 19.237 1.00 58.19 80 GLU A C 1
ATOM 605 O O . GLU A 1 80 ? -0.306 19.370 20.276 1.00 58.19 80 GLU A O 1
ATOM 610 N N . ALA A 1 81 ? 1.147 18.390 18.912 1.00 39.88 81 ALA A N 1
ATOM 611 C CA . ALA A 1 81 ? 2.264 19.020 19.604 1.00 39.88 81 ALA A CA 1
ATOM 612 C C . ALA A 1 81 ? 2.569 20.334 18.899 1.00 39.88 81 ALA A C 1
ATOM 614 O O . ALA A 1 81 ? 2.771 20.356 17.690 1.00 39.88 81 ALA A O 1
ATOM 615 N N . ILE A 1 82 ? 2.668 21.407 19.674 1.00 37.25 82 ILE A N 1
ATOM 616 C CA . ILE A 1 82 ? 3.374 22.625 19.289 1.00 37.25 82 ILE A CA 1
ATOM 617 C C . ILE A 1 82 ? 4.761 22.174 18.784 1.00 37.25 82 ILE A C 1
ATOM 619 O O . ILE A 1 82 ? 5.600 21.725 19.563 1.00 37.25 82 ILE A O 1
ATOM 623 N N . GLY A 1 83 ? 4.920 22.145 17.456 1.00 39.25 83 GLY A N 1
ATOM 624 C CA . GLY A 1 83 ? 6.090 21.637 16.727 1.00 39.25 83 GLY A CA 1
ATOM 625 C C . GLY A 1 83 ? 6.224 20.112 16.532 1.00 39.25 83 GLY A C 1
ATOM 626 O O . GLY A 1 83 ? 7.256 19.676 16.030 1.00 39.25 83 GLY A O 1
ATOM 627 N N . GLY A 1 84 ? 5.255 19.275 16.916 1.00 36.31 84 GLY A N 1
ATOM 628 C CA . GLY A 1 84 ? 5.402 17.811 16.914 1.00 36.31 84 GLY A CA 1
ATOM 629 C C . GLY A 1 84 ? 4.594 17.129 15.823 1.00 36.31 84 GLY A C 1
ATOM 630 O O . GLY A 1 84 ? 3.401 16.877 15.974 1.00 36.31 84 GLY A O 1
ATOM 631 N N . GLN A 1 85 ? 5.308 16.814 14.752 1.00 42.94 85 GLN A N 1
ATOM 632 C CA . GLN A 1 85 ? 4.783 16.321 13.494 1.00 42.94 85 GLN A CA 1
ATOM 633 C C . GLN A 1 85 ? 4.779 14.782 13.431 1.00 42.94 85 GLN A C 1
ATOM 635 O O . GLN A 1 85 ? 5.559 14.100 14.102 1.00 42.94 85 GLN A O 1
ATOM 640 N N . HIS A 1 86 ? 3.914 14.210 12.594 1.00 49.88 86 HIS A N 1
ATOM 641 C CA . HIS A 1 86 ? 3.911 12.784 12.250 1.00 49.88 86 HIS A CA 1
ATOM 642 C C . HIS A 1 86 ? 5.041 12.449 11.275 1.00 49.88 86 HIS A C 1
ATOM 644 O O . HIS A 1 86 ? 4.801 12.380 10.075 1.00 49.88 86 HIS A O 1
ATOM 650 N N . HIS A 1 87 ? 6.266 12.235 11.746 1.00 49.56 87 HIS A N 1
ATOM 651 C CA . HIS A 1 87 ? 7.388 12.023 10.837 1.00 49.56 87 HIS A CA 1
ATOM 652 C C . HIS A 1 87 ? 7.360 10.623 10.205 1.00 49.56 87 HIS A C 1
ATOM 654 O O . HIS A 1 87 ? 7.453 9.596 10.870 1.00 49.56 87 HIS A O 1
ATOM 660 N N . HIS A 1 88 ? 7.283 10.549 8.885 1.00 52.94 88 HIS A N 1
ATOM 661 C CA . HIS A 1 88 ? 7.551 9.305 8.168 1.00 52.94 88 HIS A CA 1
ATOM 662 C C . HIS A 1 88 ? 8.992 9.300 7.723 1.00 52.94 88 HIS A C 1
ATOM 664 O O . HIS A 1 88 ? 9.455 10.295 7.179 1.00 52.94 88 HIS A O 1
ATOM 670 N N . LEU A 1 89 ? 9.677 8.179 7.933 1.00 46.28 89 LEU A N 1
ATOM 671 C CA . LEU A 1 89 ? 10.990 7.955 7.355 1.00 46.28 89 LEU A CA 1
ATOM 672 C C . LEU A 1 89 ? 10.809 7.359 5.963 1.00 46.28 89 LEU A C 1
ATOM 674 O O . LEU A 1 89 ? 10.466 6.179 5.825 1.00 46.28 89 LEU A O 1
ATOM 678 N N . TRP A 1 90 ? 11.042 8.164 4.933 1.00 45.03 90 TRP A N 1
ATOM 679 C CA . TRP A 1 90 ? 11.225 7.648 3.582 1.00 45.03 90 TRP A CA 1
ATOM 680 C C . TRP A 1 90 ? 12.708 7.454 3.305 1.00 45.03 90 TRP A C 1
ATOM 682 O O . TRP A 1 90 ? 13.514 8.296 3.704 1.00 45.03 90 TRP A O 1
ATOM 692 N N . SER A 1 91 ? 13.062 6.357 2.630 1.00 45.88 91 SER A N 1
ATOM 693 C CA . SER A 1 91 ? 14.424 6.154 2.156 1.00 45.88 91 SER A CA 1
ATOM 694 C C . SER A 1 91 ? 14.476 5.930 0.656 1.00 45.88 91 SER A C 1
ATOM 696 O O . SER A 1 91 ? 13.774 5.065 0.134 1.00 45.88 91 SER A O 1
ATOM 698 N N . LEU A 1 92 ? 15.316 6.721 -0.007 1.00 54.62 92 LEU A N 1
ATOM 699 C CA . LEU A 1 92 ? 15.652 6.590 -1.419 1.00 54.62 92 LEU A CA 1
ATOM 700 C C . LEU A 1 92 ? 17.131 6.297 -1.546 1.00 54.62 92 LEU A C 1
ATOM 702 O O . LEU A 1 92 ? 17.933 6.816 -0.781 1.00 54.62 92 LEU A O 1
ATOM 706 N N . SER A 1 93 ? 17.485 5.498 -2.535 1.00 53.47 93 SER A N 1
ATOM 707 C CA . SER A 1 93 ? 18.865 5.303 -2.943 1.00 53.47 93 SER A CA 1
ATOM 708 C C . SER A 1 93 ? 19.229 6.263 -4.077 1.00 53.47 93 SER A C 1
ATOM 710 O O . SER A 1 93 ? 18.651 6.143 -5.160 1.00 53.47 93 SER A O 1
ATOM 712 N N . SER A 1 94 ? 20.180 7.175 -3.872 1.00 50.94 94 SER A N 1
ATOM 713 C CA . SER A 1 94 ? 20.841 7.891 -4.975 1.00 50.94 94 SER A CA 1
ATOM 714 C C . SER A 1 94 ? 22.038 7.079 -5.474 1.00 50.94 94 SER A C 1
ATOM 716 O O . SER A 1 94 ? 22.773 6.497 -4.677 1.00 50.94 94 SER A O 1
ATOM 718 N N . LEU A 1 95 ? 22.228 7.012 -6.795 1.00 57.22 95 LEU A N 1
ATOM 719 C CA . LEU A 1 95 ? 23.395 6.362 -7.398 1.00 57.22 95 LEU A CA 1
ATOM 720 C C . LEU A 1 95 ? 24.590 7.320 -7.363 1.00 57.22 95 LEU A C 1
ATOM 722 O O . LEU A 1 95 ? 24.562 8.354 -8.026 1.00 57.22 95 LEU A O 1
ATOM 726 N N . THR A 1 96 ? 25.632 6.973 -6.610 1.00 65.31 96 THR A N 1
ATOM 727 C CA . THR A 1 96 ? 26.912 7.708 -6.580 1.00 65.31 96 THR A CA 1
ATOM 728 C C . THR A 1 96 ? 27.921 7.119 -7.566 1.00 65.31 96 THR A C 1
ATOM 730 O O . THR A 1 96 ? 28.616 7.854 -8.263 1.00 65.31 96 THR A O 1
ATOM 733 N N . THR A 1 97 ? 27.941 5.792 -7.696 1.00 74.38 97 THR A N 1
ATOM 734 C CA . THR A 1 97 ? 28.721 5.015 -8.675 1.00 74.38 97 THR A CA 1
ATOM 735 C C . THR A 1 97 ? 27.875 3.850 -9.206 1.00 74.38 97 THR A C 1
ATOM 737 O O . THR A 1 97 ? 26.836 3.543 -8.611 1.00 74.38 97 THR A O 1
ATOM 740 N N . PRO A 1 98 ? 28.251 3.187 -10.322 1.00 74.81 98 PRO A N 1
ATOM 741 C CA . PRO A 1 98 ? 27.481 2.063 -10.856 1.00 74.81 98 PRO A CA 1
ATOM 742 C C . PRO A 1 98 ? 27.188 1.018 -9.773 1.00 74.81 98 PRO A C 1
ATOM 744 O O . PRO A 1 98 ? 28.095 0.573 -9.074 1.00 74.81 98 PRO A O 1
ATOM 747 N N . PHE A 1 99 ? 25.911 0.663 -9.610 1.00 70.44 99 PHE A N 1
ATOM 748 C CA . PHE A 1 99 ? 25.427 -0.290 -8.598 1.00 70.44 99 PHE A CA 1
ATOM 749 C C . PHE A 1 99 ? 25.753 0.064 -7.134 1.00 70.44 99 PHE A C 1
ATOM 751 O O . PHE A 1 99 ? 25.620 -0.782 -6.255 1.00 70.44 99 PHE A O 1
ATOM 758 N N . THR A 1 100 ? 26.145 1.307 -6.843 1.00 75.00 100 THR A N 1
ATOM 759 C CA . THR A 1 100 ? 26.344 1.805 -5.476 1.00 75.00 100 THR A CA 1
ATOM 760 C C . THR A 1 100 ? 25.254 2.801 -5.139 1.00 75.00 100 THR A C 1
ATOM 762 O O . THR A 1 100 ? 24.943 3.687 -5.934 1.00 75.00 100 THR A O 1
ATOM 765 N N . TYR A 1 101 ? 24.669 2.646 -3.958 1.00 72.69 101 TYR A N 1
ATOM 766 C CA . TYR A 1 101 ? 23.519 3.422 -3.527 1.00 72.69 101 TYR A CA 1
ATOM 767 C C . TYR A 1 101 ? 23.741 4.017 -2.144 1.00 72.69 101 TYR A C 1
ATOM 769 O O . TYR A 1 101 ? 24.118 3.308 -1.211 1.00 72.69 101 TYR A O 1
ATOM 777 N N . GLU A 1 102 ? 23.444 5.304 -2.006 1.00 74.62 102 GLU A N 1
ATOM 778 C CA . GLU A 1 102 ? 23.436 5.997 -0.722 1.00 74.62 102 GLU A CA 1
ATOM 779 C C . GLU A 1 102 ? 21.999 6.199 -0.239 1.00 74.62 102 GLU A C 1
ATOM 781 O O . GLU A 1 102 ? 21.132 6.640 -0.994 1.00 74.62 102 GLU A O 1
ATOM 786 N N . ALA A 1 103 ? 21.731 5.851 1.020 1.00 71.06 103 ALA A N 1
ATOM 787 C CA . ALA A 1 103 ? 20.399 5.952 1.599 1.00 71.06 103 ALA A CA 1
ATOM 788 C C . ALA A 1 103 ? 20.088 7.394 2.027 1.00 71.06 103 ALA A C 1
ATOM 790 O O . ALA A 1 103 ? 20.463 7.826 3.115 1.00 71.06 103 ALA A O 1
ATOM 791 N N . LEU A 1 104 ? 19.307 8.109 1.222 1.00 77.50 104 LEU A N 1
ATOM 792 C CA . LEU A 1 104 ? 18.607 9.313 1.651 1.00 77.50 104 LEU A CA 1
ATOM 793 C C . LEU A 1 104 ? 17.563 8.933 2.704 1.00 77.50 104 LEU A C 1
ATOM 795 O O . LEU A 1 104 ? 16.918 7.893 2.588 1.00 77.50 104 LEU A O 1
ATOM 799 N N . ARG A 1 105 ? 17.386 9.770 3.725 1.00 77.38 105 ARG A N 1
ATOM 800 C CA . ARG A 1 105 ? 16.361 9.630 4.763 1.00 77.38 105 ARG A CA 1
ATOM 801 C C . ARG A 1 105 ? 15.636 10.956 4.927 1.00 77.38 105 ARG A C 1
ATOM 803 O O . ARG A 1 105 ? 16.255 11.945 5.299 1.00 77.38 105 ARG A O 1
ATOM 810 N N . VAL A 1 106 ? 14.335 10.973 4.655 1.00 81.62 106 VAL A N 1
ATOM 811 C CA . VAL A 1 106 ? 13.496 12.172 4.798 1.00 81.62 106 VAL A CA 1
ATOM 812 C C . VAL A 1 106 ? 12.496 11.940 5.915 1.00 81.62 106 VAL A C 1
ATOM 814 O O . VAL A 1 106 ? 11.854 10.894 5.928 1.00 81.62 106 VAL A O 1
ATOM 817 N N . HIS A 1 107 ? 12.372 12.916 6.814 1.00 82.88 107 HIS A N 1
ATOM 818 C CA . HIS A 1 107 ? 11.369 12.968 7.873 1.00 82.88 107 HIS A CA 1
ATOM 819 C C . HIS A 1 107 ? 10.342 14.045 7.533 1.00 82.88 107 HIS A C 1
ATOM 821 O O . HIS A 1 107 ? 10.705 15.210 7.395 1.00 82.88 107 HIS A O 1
ATOM 827 N N . TYR A 1 108 ? 9.069 13.675 7.409 1.00 81.62 108 TYR A N 1
ATOM 828 C CA . TYR A 1 108 ? 8.009 14.627 7.060 1.00 81.62 108 TYR A CA 1
ATOM 829 C C . TYR A 1 108 ? 6.683 14.272 7.724 1.00 81.62 108 TYR A C 1
ATOM 831 O O . TYR A 1 108 ? 6.417 13.091 7.935 1.00 81.62 108 TYR A O 1
ATOM 839 N N . GLU A 1 109 ? 5.856 15.279 8.003 1.00 81.25 109 GLU A N 1
ATOM 840 C CA . GLU A 1 109 ? 4.514 15.091 8.552 1.00 81.25 109 GLU A CA 1
ATOM 841 C C . GLU A 1 109 ? 3.572 14.373 7.580 1.00 81.25 109 GLU A C 1
ATOM 843 O O . GLU A 1 109 ? 3.381 14.828 6.451 1.00 81.25 109 GLU A O 1
ATOM 848 N N . ASN A 1 110 ? 2.908 13.300 8.013 1.00 84.12 110 ASN A N 1
ATOM 849 C CA . ASN A 1 110 ? 1.752 12.789 7.282 1.00 84.12 110 ASN A CA 1
ATOM 850 C C . ASN A 1 110 ? 0.702 12.136 8.189 1.00 84.12 110 ASN A C 1
ATOM 852 O O . ASN A 1 110 ? 0.919 11.068 8.767 1.00 84.12 110 ASN A O 1
ATOM 856 N N . ASN A 1 111 ? -0.465 12.782 8.208 1.00 84.44 111 ASN A N 1
ATOM 857 C CA . ASN A 1 111 ? -1.605 12.466 9.073 1.00 84.44 111 ASN A CA 1
ATOM 858 C C . ASN A 1 111 ? -2.683 11.684 8.311 1.00 84.44 111 ASN A C 1
ATOM 860 O O . ASN A 1 111 ? -3.805 11.542 8.791 1.00 84.44 111 ASN A O 1
ATOM 864 N N . ARG A 1 112 ? -2.385 11.208 7.093 1.00 86.25 112 ARG A N 1
ATOM 865 C CA . ARG A 1 112 ? -3.331 10.396 6.325 1.00 86.25 112 ARG A CA 1
ATOM 866 C C . ARG A 1 112 ? -3.516 9.034 7.000 1.00 86.25 112 ARG A C 1
ATOM 868 O O . ARG A 1 112 ? -2.537 8.458 7.475 1.00 86.25 112 ARG A O 1
ATOM 875 N N . PRO A 1 113 ? -4.739 8.482 7.004 1.00 86.56 113 PRO A N 1
ATOM 876 C CA . PRO A 1 113 ? -4.999 7.176 7.589 1.00 86.56 113 PRO A CA 1
ATOM 877 C C . PRO A 1 113 ? -4.265 6.074 6.817 1.00 86.56 113 PRO A C 1
ATOM 879 O O . PRO A 1 113 ? -4.425 5.917 5.607 1.00 86.56 113 PRO A O 1
ATOM 882 N N . PHE A 1 114 ? -3.468 5.282 7.533 1.00 90.25 114 PHE A N 1
ATOM 883 C CA . PHE A 1 114 ? -2.753 4.132 6.975 1.00 90.25 114 PHE A CA 1
ATOM 884 C C . PHE A 1 114 ? -3.605 2.876 7.089 1.00 90.25 114 PHE A C 1
ATOM 886 O O . PHE A 1 114 ? -3.570 2.194 8.114 1.00 90.25 114 PHE A O 1
ATOM 893 N N . LEU A 1 115 ? -4.350 2.561 6.040 1.00 92.06 115 LEU A N 1
ATOM 894 C CA . LEU A 1 115 ? -5.175 1.362 5.971 1.00 92.06 115 LEU A CA 1
ATOM 895 C C . LEU A 1 115 ? -4.512 0.332 5.053 1.00 92.06 115 LEU A C 1
ATOM 897 O O . LEU A 1 115 ? -4.144 0.660 3.928 1.00 92.06 115 LEU A O 1
ATOM 901 N N . SER A 1 116 ? -4.352 -0.903 5.525 1.00 92.81 116 SER A N 1
ATOM 902 C CA . SER A 1 116 ? -3.857 -2.008 4.702 1.00 92.81 116 SER A CA 1
ATOM 903 C C . SER A 1 116 ? -4.785 -3.205 4.809 1.00 92.81 116 SER A C 1
ATOM 905 O O . SER A 1 116 ? -5.218 -3.543 5.913 1.00 92.81 116 SER A O 1
ATOM 907 N N . ILE A 1 117 ? -5.021 -3.868 3.686 1.00 94.62 117 ILE A N 1
ATOM 908 C CA . ILE A 1 117 ? -5.726 -5.144 3.632 1.00 94.62 117 ILE A CA 1
ATOM 909 C C . ILE A 1 117 ? -4.688 -6.242 3.885 1.00 94.62 117 ILE A C 1
ATOM 911 O O . ILE A 1 117 ? -3.685 -6.308 3.176 1.00 94.62 117 ILE A O 1
ATOM 915 N N . SER A 1 118 ? -4.872 -7.044 4.933 1.00 93.94 118 SER A N 1
ATOM 916 C CA . SER A 1 118 ? -3.997 -8.186 5.230 1.00 93.94 118 SER A CA 1
ATOM 917 C C . SER A 1 118 ? -4.392 -9.430 4.453 1.00 93.94 118 SER A C 1
ATOM 919 O O . SER A 1 118 ? -3.514 -10.178 4.036 1.00 93.94 118 SER A O 1
ATOM 921 N N . ASN A 1 119 ? -5.693 -9.638 4.265 1.00 95.69 119 ASN A N 1
ATOM 922 C CA . ASN A 1 119 ? -6.232 -10.744 3.495 1.00 95.69 119 ASN A CA 1
ATOM 923 C C . ASN A 1 119 ? -7.476 -10.277 2.734 1.00 95.69 119 ASN A C 1
ATOM 925 O O . ASN A 1 119 ? -8.253 -9.467 3.246 1.00 95.69 119 ASN A O 1
ATOM 929 N N . MET A 1 120 ? -7.633 -10.768 1.511 1.00 96.00 120 MET A N 1
ATOM 930 C CA . MET A 1 120 ? -8.791 -10.509 0.666 1.00 96.00 120 MET A CA 1
ATOM 931 C C . MET A 1 120 ? -9.220 -11.816 0.024 1.00 96.00 120 MET A C 1
ATOM 933 O O . MET A 1 120 ? -8.489 -12.383 -0.787 1.00 96.00 120 MET A O 1
ATOM 937 N N . GLU A 1 121 ? -10.434 -12.237 0.342 1.00 97.38 121 GLU A N 1
ATOM 938 C CA . GLU A 1 121 ? -11.101 -13.339 -0.332 1.00 97.38 121 GLU A CA 1
ATOM 939 C C . GLU A 1 121 ? -12.219 -12.777 -1.209 1.00 97.38 121 GLU A C 1
ATOM 941 O O . GLU A 1 121 ? -13.037 -11.978 -0.752 1.00 97.38 121 GLU A O 1
ATOM 946 N N . ARG A 1 122 ? -12.245 -13.169 -2.485 1.00 96.88 122 ARG A N 1
ATOM 947 C CA . ARG A 1 122 ? -13.303 -12.798 -3.429 1.00 96.88 122 ARG A CA 1
ATOM 948 C C . ARG A 1 122 ? -13.927 -14.065 -3.997 1.00 96.88 122 ARG A C 1
ATOM 950 O O . ARG A 1 122 ? -13.253 -14.819 -4.695 1.00 96.88 122 ARG A O 1
ATOM 957 N N . VAL A 1 123 ? -15.217 -14.251 -3.743 1.00 97.19 123 VAL A N 1
ATOM 958 C CA . VAL A 1 123 ? -16.027 -15.361 -4.251 1.00 97.19 123 VAL A CA 1
ATOM 959 C C . VAL A 1 123 ? -16.921 -14.840 -5.370 1.00 97.19 123 VAL A C 1
ATOM 961 O O . VAL A 1 123 ? -17.657 -13.872 -5.179 1.00 97.19 123 VAL A O 1
ATOM 964 N N . LEU A 1 124 ? -16.842 -15.470 -6.543 1.00 95.69 124 LEU A N 1
ATOM 965 C CA . LEU A 1 124 ? -17.701 -15.177 -7.688 1.00 95.69 124 LEU A CA 1
ATOM 966 C C . LEU A 1 124 ? -18.591 -16.388 -7.959 1.00 95.69 124 LEU A C 1
ATOM 968 O O . LEU A 1 124 ? -18.097 -17.448 -8.338 1.00 95.69 124 LEU A O 1
ATOM 972 N N . GLU A 1 125 ? -19.894 -16.214 -7.787 1.00 95.69 125 GLU A N 1
ATOM 973 C CA . GLU A 1 125 ? -20.901 -17.216 -8.106 1.00 95.69 125 GLU A CA 1
ATOM 974 C C . GLU A 1 125 ? -21.598 -16.836 -9.414 1.00 95.69 125 GLU A C 1
ATOM 976 O O . GLU A 1 125 ? -22.136 -15.736 -9.566 1.00 95.69 125 GLU A O 1
ATOM 981 N N . LEU A 1 126 ? -21.562 -17.757 -10.376 1.00 95.69 126 LEU A N 1
ATOM 982 C CA . LEU A 1 126 ? -22.176 -17.596 -11.687 1.00 95.69 126 LEU A CA 1
ATOM 983 C C . LEU A 1 126 ? -23.430 -18.460 -11.767 1.00 95.69 126 LEU A C 1
ATOM 985 O O . LEU A 1 126 ? -23.365 -19.673 -11.577 1.00 95.69 126 LEU A O 1
ATOM 989 N N . SER A 1 127 ? -24.551 -17.845 -12.125 1.00 94.38 127 SER A N 1
ATOM 990 C CA . SER A 1 127 ? -25.812 -18.538 -12.359 1.00 94.38 127 SER A CA 1
ATOM 991 C C . SER A 1 127 ? -26.203 -18.448 -13.828 1.00 94.38 127 SER A C 1
ATOM 993 O O . SER A 1 127 ? -26.371 -17.363 -14.388 1.00 94.38 127 SER A O 1
ATOM 995 N N . MET A 1 128 ? -26.431 -19.609 -14.444 1.00 93.81 128 MET A N 1
ATOM 996 C CA . MET A 1 128 ? -26.967 -19.704 -15.808 1.00 93.81 128 MET A CA 1
ATOM 997 C C . MET A 1 128 ? -28.423 -19.219 -15.909 1.00 93.81 128 MET A C 1
ATOM 999 O O . MET A 1 128 ? -28.930 -19.041 -17.011 1.00 93.81 128 MET A O 1
ATOM 1003 N N . TRP A 1 129 ? -29.076 -18.961 -14.772 1.00 90.00 129 TRP A N 1
ATOM 1004 C CA . TRP A 1 129 ? -30.396 -18.333 -14.705 1.00 90.00 129 TRP A CA 1
ATOM 1005 C C . TRP A 1 129 ? -30.339 -16.797 -14.759 1.00 90.00 129 TRP A C 1
ATOM 1007 O O . TRP A 1 129 ? -31.387 -16.158 -14.728 1.00 90.00 129 TRP A O 1
ATOM 1017 N N . GLY A 1 130 ? -29.145 -16.202 -14.891 1.00 88.00 130 GLY A N 1
ATOM 1018 C CA . GLY A 1 130 ? -28.992 -14.814 -15.342 1.00 88.00 130 GLY A CA 1
ATOM 1019 C C . GLY A 1 130 ? -28.358 -13.836 -14.355 1.00 88.00 130 GLY A C 1
ATOM 1020 O O . GLY A 1 130 ? -28.474 -12.632 -14.563 1.00 88.00 130 GLY A O 1
ATOM 1021 N N . ASN A 1 131 ? -27.685 -14.298 -13.298 1.00 90.50 131 ASN A N 1
ATOM 1022 C CA . ASN A 1 131 ? -27.012 -13.410 -12.348 1.00 90.50 131 ASN A CA 1
ATOM 1023 C C . ASN A 1 131 ? -25.575 -13.842 -12.032 1.00 90.50 131 ASN A C 1
ATOM 1025 O O . ASN A 1 131 ? -25.229 -15.022 -12.042 1.00 90.50 131 ASN A O 1
ATOM 1029 N N . ILE A 1 132 ? -24.746 -12.844 -11.729 1.00 92.56 132 ILE A N 1
ATOM 1030 C CA . ILE A 1 132 ? -23.391 -13.008 -11.203 1.00 92.56 132 ILE A CA 1
ATOM 1031 C C . ILE A 1 132 ? -23.393 -12.385 -9.811 1.00 92.56 132 ILE A C 1
ATOM 1033 O O . ILE A 1 132 ? -23.651 -11.189 -9.678 1.00 9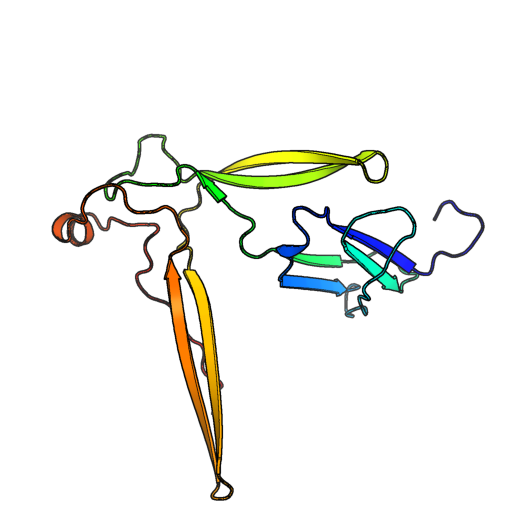2.56 132 ILE A O 1
ATOM 1037 N N . ALA A 1 133 ? -23.133 -13.181 -8.780 1.00 93.69 133 ALA A N 1
ATOM 1038 C CA . ALA A 1 133 ? -22.992 -12.695 -7.415 1.00 93.69 133 ALA A CA 1
ATOM 1039 C C . ALA A 1 133 ? -21.506 -12.629 -7.050 1.00 93.69 133 ALA A C 1
ATOM 1041 O O . ALA A 1 133 ? -20.775 -13.607 -7.188 1.00 93.69 133 ALA A O 1
ATOM 1042 N N . VAL A 1 134 ? -21.050 -11.464 -6.591 1.00 94.69 134 VAL A N 1
ATOM 1043 C CA . VAL A 1 134 ? -19.671 -11.256 -6.135 1.00 94.69 134 VAL A CA 1
ATOM 1044 C C . VAL A 1 134 ? -19.703 -10.918 -4.653 1.00 94.69 134 VAL A C 1
ATOM 1046 O O . VAL A 1 134 ? -20.334 -9.941 -4.257 1.00 94.69 134 VAL A O 1
ATOM 1049 N N . THR A 1 135 ? -19.010 -11.718 -3.847 1.00 95.25 135 THR A N 1
ATOM 1050 C CA . THR A 1 135 ? -18.850 -11.511 -2.404 1.00 95.25 135 THR A CA 1
ATOM 1051 C C . THR A 1 135 ? -17.374 -11.293 -2.091 1.00 95.25 135 THR A C 1
ATOM 1053 O O . THR A 1 135 ? -16.525 -12.052 -2.555 1.00 95.25 135 THR A O 1
ATOM 1056 N N . GLU A 1 136 ? -17.054 -10.258 -1.315 1.00 95.88 136 GLU A N 1
ATOM 1057 C CA . GLU A 1 136 ? -15.686 -9.929 -0.900 1.00 95.88 136 GLU A CA 1
ATOM 1058 C C . GLU A 1 136 ? -15.583 -9.903 0.626 1.00 95.88 136 GLU A C 1
ATOM 1060 O O . GLU A 1 136 ? -16.299 -9.149 1.286 1.00 95.88 136 GLU A O 1
ATOM 1065 N N . THR A 1 137 ? -14.654 -10.681 1.178 1.00 96.25 137 THR A N 1
ATOM 1066 C CA . THR A 1 137 ? -14.309 -10.684 2.603 1.00 96.25 137 THR A CA 1
ATOM 1067 C C . THR A 1 137 ? -12.938 -10.035 2.766 1.00 96.25 137 THR A C 1
ATOM 1069 O O . THR A 1 137 ? -11.941 -10.523 2.229 1.00 96.25 137 THR A O 1
ATOM 1072 N N . LEU A 1 138 ? -12.887 -8.903 3.475 1.00 96.06 138 LEU A N 1
ATOM 1073 C CA . LEU A 1 138 ? -11.679 -8.091 3.643 1.00 96.06 138 LEU A CA 1
ATOM 1074 C C . LEU A 1 138 ? -11.238 -8.053 5.106 1.00 96.06 138 LEU A C 1
ATOM 1076 O O . LEU A 1 138 ? -11.918 -7.463 5.947 1.00 96.06 138 LEU A O 1
ATOM 1080 N N . ASP A 1 139 ? -10.039 -8.564 5.379 1.00 96.75 139 ASP A N 1
ATOM 1081 C CA . ASP A 1 139 ? -9.367 -8.350 6.656 1.00 96.75 139 ASP A CA 1
ATOM 1082 C C . ASP A 1 139 ? -8.558 -7.060 6.576 1.00 96.75 139 ASP A C 1
ATOM 1084 O O . ASP A 1 139 ? -7.535 -6.974 5.887 1.00 96.75 139 ASP A O 1
ATOM 1088 N N . VAL A 1 140 ? -9.024 -6.031 7.279 1.00 94.19 140 VAL A N 1
ATOM 1089 C CA . VAL A 1 140 ? -8.452 -4.689 7.203 1.00 94.19 140 VAL A CA 1
ATOM 1090 C C . VAL A 1 140 ? -7.810 -4.303 8.530 1.00 94.19 140 VAL A C 1
ATOM 1092 O O . VAL A 1 140 ? -8.412 -4.417 9.595 1.00 94.19 140 VAL A O 1
ATOM 1095 N N . ARG A 1 141 ? -6.581 -3.782 8.466 1.00 93.81 141 ARG A N 1
ATOM 1096 C CA . ARG A 1 141 ? -5.820 -3.325 9.634 1.00 93.81 141 ARG A CA 1
ATOM 1097 C C . ARG A 1 141 ? -5.257 -1.921 9.433 1.00 93.81 141 ARG A C 1
ATOM 1099 O O . ARG A 1 141 ? -4.813 -1.558 8.341 1.00 93.81 141 ARG A O 1
ATOM 1106 N N . HIS A 1 142 ? -5.211 -1.145 10.511 1.00 92.88 142 HIS A N 1
ATOM 1107 C CA . HIS A 1 142 ? -4.522 0.141 10.526 1.00 92.88 142 HIS A CA 1
ATOM 1108 C C . HIS A 1 142 ? -3.017 -0.079 10.768 1.00 92.88 142 HIS A C 1
ATOM 1110 O O . HIS A 1 142 ? -2.619 -0.556 11.827 1.00 92.88 142 HIS A O 1
ATOM 1116 N N . THR A 1 143 ? -2.168 0.260 9.791 1.00 91.19 143 THR A N 1
ATOM 1117 C CA . THR A 1 143 ? -0.695 0.100 9.866 1.00 91.19 143 THR A CA 1
ATOM 1118 C C . THR A 1 143 ? 0.046 1.399 10.181 1.00 91.19 143 THR A C 1
ATOM 1120 O O . THR A 1 143 ? 1.248 1.516 9.933 1.00 91.19 143 THR A O 1
ATOM 1123 N N . GLY A 1 144 ? -0.677 2.403 10.675 1.00 88.50 144 GLY A N 1
ATOM 1124 C CA . GLY A 1 144 ? -0.106 3.665 11.134 1.00 88.50 144 GLY A CA 1
ATOM 1125 C C . GLY A 1 144 ? 0.604 3.511 12.476 1.00 88.50 144 GLY A C 1
ATOM 1126 O O . GLY A 1 144 ? 0.853 2.399 12.952 1.00 88.50 144 GLY A O 1
ATOM 1127 N N . ALA A 1 145 ? 0.962 4.640 13.083 1.00 88.06 145 ALA A N 1
ATOM 1128 C CA . ALA A 1 145 ? 1.498 4.632 14.435 1.00 88.06 145 ALA A CA 1
ATOM 1129 C C . ALA A 1 145 ? 0.446 4.082 15.412 1.00 88.06 145 ALA A C 1
ATOM 1131 O O . ALA A 1 145 ? -0.743 4.383 15.296 1.00 88.06 145 ALA A O 1
ATOM 1132 N N . LYS A 1 146 ? 0.884 3.261 16.367 1.00 89.75 146 LYS A N 1
ATOM 1133 C CA . LYS A 1 146 ? -0.010 2.672 17.369 1.00 89.75 146 LYS A CA 1
ATOM 1134 C C . LYS A 1 146 ? -0.450 3.730 18.373 1.00 89.75 146 LYS A C 1
ATOM 1136 O O . LYS A 1 146 ? 0.317 4.635 18.693 1.00 89.75 146 LYS A O 1
ATOM 1141 N N . LEU A 1 147 ? -1.657 3.589 18.912 1.00 89.94 147 LEU A N 1
ATOM 1142 C CA . LEU A 1 147 ? -2.081 4.417 20.033 1.00 89.94 147 LEU A CA 1
ATOM 1143 C C . LEU A 1 147 ? -1.272 4.038 21.280 1.00 89.94 147 LEU A C 1
ATOM 1145 O O . LEU A 1 147 ? -1.252 2.881 21.694 1.00 89.94 147 LEU A O 1
ATOM 1149 N N . LYS A 1 148 ? -0.617 5.030 21.871 1.00 90.31 148 LYS A N 1
ATOM 1150 C CA . LYS A 1 148 ? 0.057 4.940 23.157 1.00 90.31 148 LYS A CA 1
ATOM 1151 C C . LYS A 1 148 ? -0.931 5.298 24.261 1.00 90.31 148 LYS A C 1
ATOM 1153 O O . LYS A 1 148 ? -1.509 6.383 24.239 1.00 90.31 148 LYS A O 1
ATOM 1158 N N . GLY A 1 149 ? -1.048 4.428 25.258 1.00 89.94 149 GLY A N 1
ATOM 1159 C CA . GLY A 1 149 ? -1.956 4.626 26.387 1.00 89.94 149 GLY A CA 1
ATOM 1160 C C . GLY A 1 149 ? -3.396 4.222 26.075 1.00 89.94 149 GLY A C 1
ATOM 1161 O O . GLY A 1 149 ? -3.658 3.451 25.152 1.00 89.94 149 GLY A O 1
ATOM 1162 N N . SER A 1 150 ? -4.328 4.706 26.892 1.00 90.44 150 SER A N 1
ATOM 1163 C CA . SER A 1 150 ? -5.750 4.396 26.769 1.00 90.44 150 SER A CA 1
ATOM 1164 C C . SER A 1 150 ? -6.440 5.254 25.709 1.00 90.44 150 SER A C 1
ATOM 1166 O O . SER A 1 150 ? -6.031 6.376 25.415 1.00 90.44 150 SER A O 1
ATOM 1168 N N . PHE A 1 151 ? -7.523 4.713 25.153 1.00 91.06 151 PHE A N 1
ATOM 1169 C CA . PHE A 1 151 ? -8.446 5.463 24.312 1.00 91.06 151 PHE A CA 1
ATOM 1170 C C . PHE A 1 151 ? -9.550 6.105 25.164 1.00 91.06 151 PHE A C 1
ATOM 1172 O O . PHE A 1 151 ? -10.236 5.418 25.922 1.00 91.06 151 PHE A O 1
ATOM 1179 N N . SER A 1 152 ? -9.760 7.409 24.999 1.00 91.06 152 SER A N 1
ATOM 1180 C CA . SER A 1 152 ? -10.840 8.190 25.600 1.00 91.06 152 SER A CA 1
ATOM 1181 C C . SER A 1 152 ? -11.875 8.580 24.546 1.00 91.06 152 SER A C 1
ATOM 1183 O O . SER A 1 152 ? -11.649 9.457 23.710 1.00 91.06 152 SER A O 1
ATOM 1185 N N . ARG A 1 153 ? -13.067 7.975 24.600 1.00 91.75 153 ARG A N 1
ATOM 1186 C CA . ARG A 1 153 ? -14.175 8.337 23.696 1.00 91.75 153 ARG A CA 1
ATOM 1187 C C . ARG A 1 153 ? -14.602 9.799 23.855 1.00 91.75 153 ARG A C 1
ATOM 1189 O O . ARG A 1 153 ? -14.931 10.443 22.863 1.00 91.75 153 ARG A O 1
ATOM 1196 N N . TYR A 1 154 ? -14.577 10.314 25.085 1.00 90.31 154 TYR A N 1
ATOM 1197 C CA . TYR A 1 154 ? -14.931 11.701 25.381 1.00 90.31 154 TYR A CA 1
ATOM 1198 C C . TYR A 1 154 ? -14.017 12.680 24.634 1.00 90.31 154 TYR A C 1
ATOM 1200 O O . TYR A 1 154 ? -14.504 13.571 23.943 1.00 90.31 154 TYR A O 1
ATOM 1208 N N . GLU A 1 155 ? -12.700 12.464 24.698 1.00 86.44 155 GLU A N 1
ATOM 1209 C CA . GLU A 1 155 ? -11.720 13.287 23.976 1.00 86.44 155 GLU A CA 1
ATOM 1210 C C . GLU A 1 155 ? -11.822 13.099 22.457 1.00 86.44 155 GLU A C 1
ATOM 1212 O O . GLU A 1 155 ? -11.683 14.059 21.700 1.00 86.44 155 GLU A O 1
ATOM 1217 N N . TYR A 1 156 ? -12.109 11.880 21.990 1.00 89.00 156 TYR A N 1
ATOM 1218 C CA . TYR A 1 156 ? -12.307 11.596 20.564 1.00 89.00 156 TYR A CA 1
ATOM 1219 C C . TYR A 1 156 ? -13.468 12.396 19.968 1.00 89.00 156 TYR A C 1
ATOM 1221 O O . TYR A 1 156 ? -13.345 12.973 18.890 1.00 89.00 156 TYR A O 1
ATOM 1229 N N . GLN A 1 157 ? -14.588 12.465 20.689 1.00 89.38 157 GLN A N 1
ATOM 1230 C CA . GLN A 1 157 ? -15.798 13.135 20.220 1.00 89.38 157 GLN A CA 1
ATOM 1231 C C . GLN A 1 157 ? -15.759 14.651 20.423 1.00 89.38 157 GLN A C 1
ATOM 1233 O O . GLN A 1 157 ? -16.171 15.389 19.533 1.00 89.38 157 GLN A O 1
ATOM 1238 N N . ARG A 1 158 ? -15.275 15.122 21.579 1.00 87.56 158 ARG A N 1
ATOM 1239 C CA . ARG A 1 158 ? -15.302 16.548 21.930 1.00 87.56 158 ARG A CA 1
ATOM 1240 C C . ARG A 1 158 ? -14.213 17.352 21.221 1.00 87.56 158 ARG A C 1
ATOM 1242 O O . ARG A 1 158 ? -14.475 18.475 20.809 1.00 87.56 158 ARG A O 1
ATOM 1249 N N . GLU A 1 159 ? -13.008 16.798 21.101 1.00 80.31 159 GLU A N 1
ATOM 1250 C CA . GLU A 1 159 ? -11.845 17.513 20.552 1.00 80.31 159 GLU A CA 1
ATOM 1251 C C . GLU A 1 159 ? -11.591 17.172 19.069 1.00 80.31 159 GLU A C 1
ATOM 1253 O O . GLU A 1 159 ? -10.591 17.606 18.508 1.00 80.31 159 GLU A O 1
ATOM 1258 N N . ASN A 1 160 ? -12.464 16.379 18.422 1.00 74.62 160 ASN A N 1
ATOM 1259 C CA . ASN A 1 160 ? -12.244 15.816 17.077 1.00 74.62 160 ASN A CA 1
ATOM 1260 C C . ASN A 1 160 ? -10.843 15.183 16.927 1.00 74.62 160 ASN A C 1
ATOM 1262 O O . ASN A 1 160 ? -10.217 15.245 15.864 1.00 74.62 160 ASN A O 1
ATOM 1266 N N . SER A 1 161 ? -10.346 14.591 18.018 1.00 75.81 161 SER A N 1
ATOM 1267 C CA . SER A 1 161 ? -9.011 14.004 18.079 1.00 75.81 161 SER A CA 1
ATOM 1268 C C . SER A 1 161 ? -8.911 12.745 17.205 1.00 75.81 161 SER A C 1
ATOM 1270 O O . SER A 1 161 ? -9.899 12.230 16.675 1.00 75.81 161 SER A O 1
ATOM 1272 N N . GLY A 1 162 ? -7.686 12.260 16.986 1.00 78.81 162 GLY A N 1
ATOM 1273 C CA . GLY A 1 162 ? -7.431 11.121 16.102 1.00 78.81 162 GLY A CA 1
ATOM 1274 C C . GLY A 1 162 ? -7.404 11.484 14.615 1.00 78.81 162 GLY A C 1
ATOM 1275 O O . GLY A 1 162 ? -8.012 10.792 13.801 1.00 78.81 162 GLY A O 1
ATOM 1276 N N . ALA A 1 163 ? -6.661 12.529 14.242 1.00 82.00 163 ALA A N 1
ATOM 1277 C CA . ALA A 1 163 ? -6.458 12.933 12.845 1.00 82.00 163 ALA A CA 1
ATOM 1278 C C . ALA A 1 163 ? -5.963 11.784 11.944 1.00 82.00 163 ALA A C 1
ATOM 1280 O O . ALA A 1 163 ? -6.423 11.639 10.817 1.00 82.00 163 ALA A O 1
ATOM 1281 N N . SER A 1 164 ? -5.084 10.927 12.472 1.00 84.38 164 SER A N 1
ATOM 1282 C CA . SER A 1 164 ? -4.558 9.753 11.757 1.00 84.38 164 SER A CA 1
ATOM 1283 C C . SER A 1 164 ? -5.479 8.524 11.797 1.00 84.38 164 SER A C 1
ATOM 1285 O O . SER A 1 164 ? -5.149 7.506 11.193 1.00 84.38 164 SER A O 1
ATOM 1287 N N . SER A 1 165 ? -6.608 8.587 12.515 1.00 88.62 165 SER A N 1
ATOM 1288 C CA . SER A 1 165 ? -7.542 7.462 12.646 1.00 88.62 165 SER A CA 1
ATOM 1289 C C . SER A 1 165 ? -8.407 7.282 11.397 1.00 88.62 165 SER A C 1
ATOM 1291 O O . SER A 1 165 ? -8.701 8.226 10.663 1.00 88.62 165 SER A O 1
ATOM 1293 N N . VAL A 1 166 ? -8.849 6.048 11.163 1.00 90.62 166 VAL A N 1
ATOM 1294 C CA . VAL A 1 166 ? -9.740 5.707 10.050 1.00 90.62 166 VAL A CA 1
ATOM 1295 C C . VAL A 1 166 ? -11.182 5.862 10.529 1.00 90.62 166 VAL A C 1
ATOM 1297 O O . VAL A 1 166 ? -11.652 5.065 11.335 1.00 90.62 166 VAL A O 1
ATOM 1300 N N . LYS A 1 167 ? -11.882 6.890 10.042 1.00 89.50 167 LYS A N 1
ATOM 1301 C CA . LYS A 1 167 ? -13.293 7.148 10.395 1.00 89.50 167 LYS A CA 1
ATOM 1302 C C . LYS A 1 167 ? -14.273 6.433 9.466 1.00 89.50 167 LYS A C 1
ATOM 1304 O O . LYS A 1 167 ? -15.326 5.986 9.901 1.00 89.50 167 LYS A O 1
ATOM 1309 N N . ALA A 1 168 ? -13.919 6.342 8.190 1.00 91.38 168 ALA A N 1
ATOM 1310 C CA . ALA A 1 168 ? -14.671 5.647 7.157 1.00 91.38 168 ALA A CA 1
ATOM 1311 C C . ALA A 1 168 ? -13.736 5.319 5.987 1.00 91.38 168 ALA A C 1
ATOM 1313 O O . ALA A 1 168 ? -12.718 5.989 5.793 1.00 91.38 168 ALA A O 1
ATOM 1314 N N . PHE A 1 169 ? -14.103 4.326 5.182 1.00 92.44 169 PHE A N 1
ATOM 1315 C CA . PHE A 1 169 ? -13.521 4.096 3.864 1.00 92.44 169 PHE A CA 1
ATOM 1316 C C . PHE A 1 169 ? -14.651 3.891 2.857 1.00 92.44 169 PHE A C 1
ATOM 1318 O O . PHE A 1 169 ? -15.732 3.421 3.206 1.00 92.44 169 PHE A O 1
ATOM 1325 N N . LYS A 1 170 ? -14.414 4.302 1.613 1.00 93.06 170 LYS A N 1
ATOM 1326 C CA . LYS A 1 170 ? -15.391 4.210 0.530 1.00 93.06 170 LYS A CA 1
ATOM 1327 C C . LYS A 1 170 ? -14.963 3.112 -0.430 1.00 93.06 170 LYS A C 1
ATOM 1329 O O . LYS A 1 170 ? -13.815 3.102 -0.869 1.00 93.06 170 LYS A O 1
ATOM 1334 N N . THR A 1 171 ? -15.891 2.232 -0.774 1.00 92.19 171 THR A N 1
ATOM 1335 C CA . THR A 1 171 ? -15.731 1.253 -1.848 1.00 92.19 171 THR A CA 1
ATOM 1336 C C . THR A 1 171 ? -16.461 1.742 -3.097 1.00 92.19 171 THR A C 1
ATOM 1338 O O . THR A 1 171 ? -17.434 2.496 -3.015 1.00 92.19 171 THR A O 1
ATOM 1341 N N . TYR A 1 172 ? -15.952 1.360 -4.265 1.00 93.38 172 TYR A N 1
ATOM 1342 C CA . TYR A 1 172 ? -16.588 1.636 -5.547 1.00 93.38 172 TYR A CA 1
ATOM 1343 C C . TYR A 1 172 ? -17.100 0.322 -6.107 1.00 93.38 172 TYR A C 1
ATOM 1345 O O . TYR A 1 172 ? -16.318 -0.598 -6.337 1.00 93.38 172 TYR A O 1
ATOM 1353 N N . LEU A 1 173 ? -18.411 0.250 -6.296 1.00 91.69 173 LEU A N 1
ATOM 1354 C CA . LEU A 1 173 ? -19.055 -0.864 -6.973 1.00 91.69 173 LEU A CA 1
ATOM 1355 C C . LEU A 1 173 ? -19.135 -0.546 -8.473 1.00 91.69 173 LEU A C 1
ATOM 1357 O O . LEU A 1 173 ? -19.261 0.633 -8.828 1.00 91.69 173 LEU A O 1
ATOM 1361 N N . PRO A 1 174 ? -19.031 -1.554 -9.355 1.00 90.12 174 PRO A N 1
ATOM 1362 C CA . PRO A 1 174 ? -19.259 -1.346 -10.778 1.00 90.12 174 PRO A CA 1
ATOM 1363 C C . PRO A 1 174 ? -20.673 -0.800 -11.005 1.00 90.12 174 PRO A C 1
ATOM 1365 O O . PRO A 1 174 ? -21.606 -1.136 -10.273 1.00 90.12 174 PRO A O 1
ATOM 1368 N N . SER A 1 175 ? -20.828 0.053 -12.015 1.00 86.94 175 SER A N 1
ATOM 1369 C CA . SER A 1 175 ? -22.156 0.425 -12.502 1.00 86.94 175 SER A CA 1
ATOM 1370 C C . SER A 1 175 ? -22.851 -0.822 -13.049 1.00 86.94 175 SER A C 1
ATOM 1372 O O . SER A 1 175 ? -22.213 -1.586 -13.776 1.00 86.94 175 SER A O 1
ATOM 1374 N N . SER A 1 176 ? -24.119 -1.011 -12.677 1.00 75.31 176 SER A N 1
ATOM 1375 C CA . SER A 1 176 ? -24.995 -2.084 -13.171 1.00 75.31 176 SER A CA 1
ATOM 1376 C C . SER A 1 176 ? -25.136 -2.075 -14.685 1.00 75.31 176 SER A C 1
ATOM 1378 O O . SER A 1 176 ? -25.293 -0.950 -15.217 1.00 75.31 176 SER A O 1
#

pLDDT: mean 82.78, std 13.45, range [36.31, 97.38]

Sequence (176 aa):
NNGKGSVDTFLVSLPAGIAPRLAYISCSTKKTHLVVREASLKDHSGAFWSIPGTSVALELKMVLAHALRNFPAEILQKREAIGGQHHHLWSLSSLTTPFTYEALRVHYENNRPFLSISNMERVLELSMWGNIAVTETLDVRHTGAKLKGSFSRYEYQRENSGASSVKAFKTYLPSS